Protein 3IMK (pdb70)

Organism: Syntrophus aciditrophicus (strain SB) (NCBI:txid56780)

Radius of gyration: 14.11 Å; Cα contacts (8 Å, |Δi|>4): 320; chains: 1; bounding box: 32×41×34 Å

B-factor: mean 17.09, std 8.95, range [8.25, 58.09]

Nearest PDB structures (foldseek):
  3imk-assembly1_A  TM=1.004E+00  e=4.895E-34  Syntrophus aciditrophicus SB
  4c7o-assembly1_A  TM=5.477E-01  e=2.423E-02  Escherichia coli K-12
  7nfx-assembly1_x  TM=5.540E-01  e=1.060E-01  Homo sapiens
  6frk-assembly1_x  TM=5.934E-01  e=1.772E-01  Canis lupus familiaris
  6y2z-assembly2_B  TM=5.731E-01  e=3.590E-01  Homo sapiens

Solvent-accessible surface area: 7748 Å² total

Structure (mmCIF, N/CA/C/O backbone):
data_3IMK
#
_entry.id   3IMK
#
_cell.length_a   41.250
_cell.length_b   59.255
_cell.length_c   64.953
_cell.angle_alpha   90.000
_cell.angle_beta   90.000
_cell.angle_gamma   90.000
#
_symmetry.space_group_name_H-M   'P 21 21 21'
#
loop_
_entity.id
_entity.type
_entity.pdbx_description
1 polymer 'Putative molybdenum carrier protein'
2 non-polymer GLYCEROL
3 non-polymer '2-(N-MORPHOLINO)-ETHANESULFONIC ACID'
4 non-polymer 'TETRAETHYLENE GLYCOL'
5 non-polymer 1-(2-METHOXY-ETHOXY)-2-{2-[2-(2-METHOXY-ETHOXY]-ETHOXY}-ETHANE
6 water water
#
loop_
_atom_site.group_PDB
_atom_site.id
_atom_site.type_symbol
_atom_site.label_atom_id
_atom_site.label_alt_id
_atom_site.label_comp_id
_atom_site.label_asym_id
_atom_site.label_entity_id
_atom_site.label_seq_id
_atom_site.pdbx_PDB_ins_code
_atom_site.Cartn_x
_atom_site.Cartn_y
_atom_site.Cartn_z
_atom_site.occupancy
_atom_site.B_iso_or_equiv
_atom_site.auth_seq_id
_atom_site.auth_comp_id
_atom_site.auth_asym_id
_atom_site.auth_atom_id
_atom_site.pdbx_PDB_model_num
ATOM 1 N N . GLY A 1 1 ? 21.899 21.328 10.693 1.00 26.36 0 GLY A N 1
ATOM 2 C CA . GLY A 1 1 ? 21.644 22.646 10.037 1.00 26.33 0 GLY A CA 1
ATOM 3 C C . GLY A 1 1 ? 22.131 22.648 8.590 1.00 26.91 0 GLY A C 1
ATOM 4 O O . GLY A 1 1 ? 22.806 21.706 8.148 1.00 24.66 0 GLY A O 1
ATOM 13 N N . ASP A 1 3 ? 24.472 24.251 7.288 1.0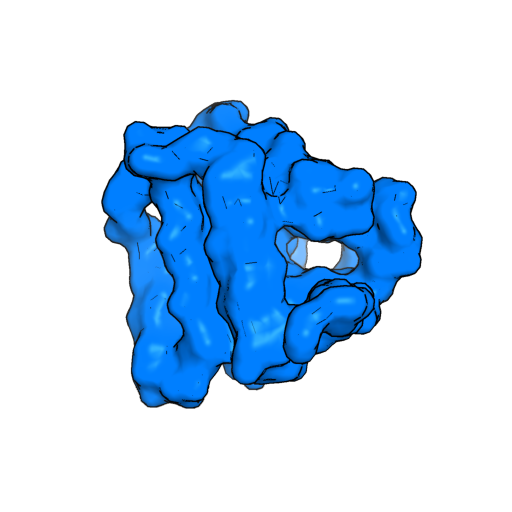0 30.45 2 ASP A N 1
ATOM 14 C CA . ASP A 1 3 ? 25.957 24.244 7.199 1.00 29.40 2 ASP A CA 1
ATOM 15 C C . ASP A 1 3 ? 26.548 22.830 6.950 1.00 30.60 2 ASP A C 1
ATOM 16 O O . ASP A 1 3 ? 27.628 22.696 6.366 1.00 31.32 2 ASP A O 1
ATOM 18 N N . GLU A 1 4 ? 25.849 21.783 7.393 1.00 28.11 3 GLU A N 1
ATOM 19 C CA . GLU A 1 4 ? 26.339 20.417 7.217 1.00 26.87 3 GLU A CA 1
ATOM 20 C C . GLU A 1 4 ? 26.192 19.949 5.772 1.00 27.10 3 GLU A C 1
ATOM 21 O O . GLU A 1 4 ? 25.154 20.186 5.145 1.00 26.97 3 GLU A O 1
ATOM 27 N N . LYS A 1 5 ? 27.227 19.266 5.268 1.00 24.41 4 LYS A N 1
ATOM 28 C CA . LYS A 1 5 ? 27.278 18.746 3.884 1.00 22.95 4 LYS A CA 1
ATOM 29 C C . LYS A 1 5 ? 27.336 17.185 3.902 1.00 19.10 4 LYS A C 1
ATOM 30 O O . LYS A 1 5 ? 27.661 16.609 4.929 1.00 18.37 4 LYS A O 1
ATOM 33 N N . PRO A 1 6 ? 26.998 16.506 2.779 1.00 19.55 5 PRO A N 1
ATOM 34 C CA . PRO A 1 6 ? 27.142 15.052 2.715 1.00 20.23 5 PRO A CA 1
ATOM 35 C C . PRO A 1 6 ? 28.620 14.653 2.926 1.00 16.22 5 PRO A C 1
ATOM 36 O O . PRO A 1 6 ? 29.520 15.400 2.521 1.00 21.62 5 PRO A O 1
ATOM 40 N N . ALA A 1 7 ? 28.874 13.541 3.605 1.00 15.29 6 ALA A N 1
ATOM 41 C CA . ALA A 1 7 ? 30.218 13.029 3.755 1.00 13.60 6 ALA A CA 1
ATOM 42 C C . ALA A 1 7 ? 30.356 11.720 2.993 1.00 12.59 6 ALA A C 1
ATOM 43 O O . ALA A 1 7 ? 30.376 10.642 3.571 1.00 12.13 6 ALA A O 1
ATOM 45 N N . ILE A 1 8 ? 30.438 11.811 1.662 1.00 13.57 7 ILE A N 1
ATOM 46 C CA . ILE A 1 8 ? 30.519 10.619 0.846 1.00 11.34 7 ILE A CA 1
ATOM 47 C C . ILE A 1 8 ? 31.970 10.143 0.787 1.00 12.44 7 ILE A C 1
ATOM 48 O O . ILE A 1 8 ? 32.813 10.750 0.097 1.00 12.80 7 ILE A O 1
ATOM 53 N N . THR A 1 9 ? 32.265 9.091 1.546 1.00 9.65 8 THR A N 1
ATOM 54 C CA . THR A 1 9 ? 33.600 8.537 1.627 1.00 10.38 8 THR A CA 1
ATOM 55 C C . THR A 1 9 ? 33.844 7.459 0.609 1.00 10.08 8 THR A C 1
ATOM 56 O O . THR A 1 9 ? 34.981 7.084 0.350 1.00 10.37 8 THR A O 1
ATOM 60 N N . LYS A 1 10 ? 32.777 6.904 0.034 1.00 10.93 9 LYS A N 1
ATOM 61 C CA . LYS A 1 10 ? 32.919 5.838 -0.980 1.00 11.19 9 LYS A CA 1
ATOM 62 C C . LYS A 1 10 ? 31.626 5.712 -1.791 1.00 11.26 9 LYS A C 1
ATOM 63 O O . LYS A 1 10 ? 30.525 5.763 -1.207 1.00 11.54 9 LYS A O 1
ATOM 69 N N . ILE A 1 11 ? 31.776 5.550 -3.109 1.00 10.83 10 ILE A N 1
ATOM 70 C CA . ILE A 1 11 ? 30.687 5.220 -4.027 1.00 10.43 10 ILE A CA 1
ATOM 71 C C . ILE A 1 11 ? 30.894 3.812 -4.486 1.00 10.96 10 ILE A C 1
ATOM 72 O O . ILE A 1 11 ? 32.006 3.455 -4.882 1.00 11.73 10 ILE A O 1
ATOM 77 N N . ILE A 1 12 ? 29.846 2.986 -4.435 1.00 10.80 11 ILE A N 1
ATOM 78 C CA . ILE A 1 12 ? 29.930 1.669 -5.017 1.00 10.27 11 ILE A CA 1
ATOM 79 C C . ILE A 1 12 ? 28.832 1.412 -6.049 1.00 10.38 11 ILE A C 1
ATOM 80 O O . ILE A 1 12 ? 27.790 2.051 -6.015 1.00 11.18 11 ILE A O 1
ATOM 85 N N . SER A 1 13 ? 29.065 0.425 -6.916 1.00 10.20 12 SER A N 1
ATOM 86 C CA . SER A 1 13 ? 28.011 -0.049 -7.797 1.00 9.09 12 SER A CA 1
ATOM 87 C C . SER A 1 13 ? 28.367 -1.444 -8.300 1.00 9.59 12 SER A C 1
ATOM 88 O O . SER A 1 13 ? 29.425 -1.965 -8.018 1.00 11.91 12 SER A O 1
ATOM 91 N N . GLY A 1 14 ? 27.451 -2.003 -9.068 1.00 10.57 13 GLY A N 1
ATOM 92 C CA . GLY A 1 14 ? 27.583 -3.358 -9.590 1.00 11.86 13 GLY A CA 1
ATOM 93 C C . GLY A 1 14 ? 28.266 -3.437 -10.934 1.00 11.17 13 GLY A C 1
ATOM 94 O O . GLY A 1 14 ? 28.294 -4.498 -11.523 1.00 10.79 13 GLY A O 1
ATOM 95 N N . GLY A 1 15 ? 28.835 -2.332 -11.408 1.00 10.98 14 GLY A N 1
ATOM 96 C CA . GLY A 1 15 ? 29.684 -2.360 -12.618 1.00 10.30 14 GLY A CA 1
ATOM 97 C C . GLY A 1 15 ? 28.907 -2.418 -13.928 1.00 11.68 14 GLY A C 1
ATOM 98 O O . GLY A 1 15 ? 29.564 -2.421 -14.978 1.00 10.31 14 GLY A O 1
ATOM 99 N N . GLN A 1 16 ? 27.590 -2.508 -13.919 1.00 10.98 15 GLN A N 1
ATOM 100 C CA . GLN A 1 16 ? 26.813 -2.632 -15.174 1.00 10.93 15 GLN A CA 1
ATOM 101 C C . GLN A 1 16 ? 27.021 -1.358 -16.0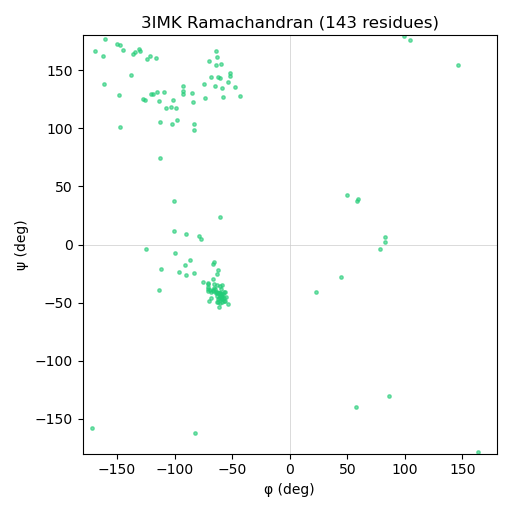03 1.00 10.41 15 GLN A C 1
ATOM 102 O O . GLN A 1 16 ? 27.337 -0.301 -15.476 1.00 11.13 15 GLN A O 1
ATOM 108 N N . THR A 1 17 ? 26.719 -1.433 -17.301 1.00 10.06 16 THR A N 1
ATOM 109 C CA . THR A 1 17 ? 26.624 -0.203 -18.080 1.00 10.47 16 THR A CA 1
ATOM 110 C C . THR A 1 17 ? 25.454 0.627 -17.533 1.00 9.83 16 THR A C 1
ATOM 111 O O . THR A 1 17 ? 24.615 0.179 -16.750 1.00 10.60 16 THR A O 1
ATOM 115 N N . GLY A 1 18 ? 25.397 1.893 -17.948 1.00 11.46 17 GLY A N 1
ATOM 116 C CA . GLY A 1 18 ? 24.331 2.759 -17.498 1.00 11.58 17 GLY A CA 1
ATOM 117 C C . GLY A 1 18 ? 24.588 3.453 -16.182 1.00 10.70 17 GLY A C 1
ATOM 118 O O . GLY A 1 18 ? 25.653 3.979 -15.971 1.00 11.01 17 GLY A O 1
ATOM 119 N N . ALA A 1 19 ? 23.638 3.376 -15.260 1.00 11.87 18 ALA A N 1
ATOM 120 C CA . ALA A 1 19 ? 23.785 4.040 -13.974 1.00 10.81 18 ALA A CA 1
ATOM 121 C C . ALA A 1 19 ? 25.016 3.566 -13.188 1.00 9.87 18 ALA A C 1
ATOM 122 O O . ALA A 1 19 ? 25.760 4.390 -12.636 1.00 11.43 18 ALA A O 1
ATOM 124 N N . ASP A 1 20 ? 25.221 2.244 -13.108 1.00 10.49 19 ASP A N 1
ATOM 125 C CA . ASP A 1 20 ? 26.352 1.733 -12.306 1.00 10.83 19 ASP A CA 1
ATOM 126 C C . ASP A 1 20 ? 27.684 2.340 -12.812 1.00 10.81 19 ASP A C 1
ATOM 127 O O . ASP A 1 20 ? 28.604 2.648 -12.015 1.00 9.81 19 ASP A O 1
ATOM 132 N N . ARG A 1 21 ? 27.864 2.344 -14.128 1.00 9.96 20 ARG A N 1
ATOM 133 C CA . ARG A 1 21 ? 29.129 2.754 -14.742 1.00 10.37 20 ARG A CA 1
ATOM 134 C C . ARG A 1 21 ? 29.352 4.256 -14.572 1.00 9.75 20 ARG A C 1
ATOM 135 O O . ARG A 1 21 ? 30.471 4.714 -14.221 1.00 11.08 20 ARG A O 1
ATOM 143 N N . ALA A 1 22 ? 28.269 5.041 -14.709 1.00 10.91 21 ALA A N 1
ATOM 144 C CA . ALA A 1 22 ? 28.356 6.453 -14.432 1.00 9.72 21 ALA A CA 1
ATOM 145 C C . ALA A 1 22 ? 28.763 6.714 -12.989 1.00 9.33 21 ALA A C 1
ATOM 146 O O . ALA A 1 22 ? 29.545 7.650 -12.700 1.00 11.85 21 ALA A O 1
ATOM 148 N N . ALA A 1 23 ? 28.211 5.960 -12.053 1.00 9.29 22 ALA A N 1
ATOM 149 C CA . ALA A 1 23 ? 28.635 6.163 -10.686 1.00 10.00 22 ALA A CA 1
ATOM 150 C C . ALA A 1 23 ? 30.129 6.031 -10.478 1.00 10.21 22 ALA A C 1
ATOM 151 O O . ALA A 1 23 ? 30.765 6.845 -9.779 1.00 10.73 22 ALA A O 1
ATOM 153 N N . LEU A 1 24 ? 30.714 4.984 -11.075 1.00 9.31 23 LEU A N 1
ATOM 154 C CA . LEU A 1 24 ? 32.141 4.741 -10.932 1.00 10.91 23 LEU A CA 1
ATOM 155 C C . LEU A 1 24 ? 32.977 5.818 -11.648 1.00 10.38 23 LEU A C 1
ATOM 156 O O . LEU A 1 24 ? 33.961 6.301 -11.114 1.00 10.95 23 LEU A O 1
ATOM 161 N N . ASP A 1 25 ? 32.541 6.220 -12.851 1.00 10.32 24 ASP A N 1
ATOM 162 C CA . ASP A 1 25 ? 33.273 7.203 -13.629 1.00 9.78 24 ASP A CA 1
ATOM 163 C C . ASP A 1 25 ? 33.233 8.535 -12.897 1.00 9.99 24 ASP A C 1
ATOM 164 O O . ASP A 1 25 ? 34.234 9.278 -12.868 1.00 10.55 24 ASP A O 1
ATOM 169 N N . PHE A 1 26 ? 32.104 8.838 -12.264 1.00 9.78 25 PHE A N 1
ATOM 170 C CA . PHE A 1 26 ? 31.964 10.057 -11.477 1.00 11.12 25 PHE A CA 1
ATOM 171 C C . PHE A 1 26 ? 32.935 10.014 -10.303 1.00 11.17 25 PHE A C 1
ATOM 172 O O . PHE A 1 26 ? 33.649 10.975 -10.028 1.00 12.29 25 PHE A O 1
ATOM 180 N N . ALA A 1 27 ? 32.931 8.887 -9.569 1.00 10.24 26 ALA A N 1
ATOM 181 C CA . ALA A 1 27 ? 33.831 8.757 -8.406 1.00 10.55 26 ALA A CA 1
ATOM 182 C C . ALA A 1 27 ? 35.276 8.985 -8.853 1.00 9.81 26 ALA A C 1
ATOM 183 O O . ALA A 1 27 ? 36.040 9.712 -8.215 1.00 11.08 26 ALA A O 1
ATOM 185 N N . ILE A 1 28 ? 35.683 8.322 -9.926 1.00 10.50 27 ILE A N 1
ATOM 186 C CA . ILE A 1 28 ? 37.051 8.451 -10.441 1.00 11.02 27 ILE A CA 1
ATOM 187 C C . ILE A 1 28 ? 37.389 9.916 -10.807 1.00 11.26 27 ILE A C 1
ATOM 188 O O . ILE A 1 28 ? 38.418 10.451 -10.367 1.00 12.76 27 ILE A O 1
ATOM 193 N N . LYS A 1 29 ? 36.472 10.567 -11.512 1.00 12.24 28 LYS A N 1
ATOM 194 C CA . LYS A 1 29 ? 36.663 11.957 -11.944 1.00 15.01 28 LYS A CA 1
ATOM 195 C C . LYS A 1 29 ? 36.858 12.884 -10.739 1.00 13.88 28 LYS A C 1
ATOM 196 O O . LYS A 1 29 ? 37.688 13.804 -10.767 1.00 16.05 28 LYS A O 1
ATOM 202 N N . HIS A 1 30 ? 36.137 12.642 -9.651 1.00 12.71 29 HIS A N 1
ATOM 203 C CA . HIS A 1 30 ? 36.197 13.490 -8.441 1.00 12.80 29 HIS A CA 1
ATOM 204 C C . HIS A 1 30 ? 37.065 12.949 -7.297 1.00 11.66 29 HIS A C 1
ATOM 205 O O . HIS A 1 30 ? 37.084 13.491 -6.188 1.00 12.75 29 HIS A O 1
ATOM 212 N N . HIS A 1 31 ? 37.844 11.919 -7.615 1.00 10.87 30 HIS A N 1
ATOM 213 C CA . HIS A 1 31 ? 38.738 11.260 -6.665 1.00 9.78 30 HIS A CA 1
ATOM 214 C C . HIS A 1 31 ? 38.011 10.888 -5.365 1.00 10.82 30 HIS A C 1
ATOM 215 O O . HIS A 1 31 ? 38.585 11.012 -4.258 1.00 11.38 30 HIS A O 1
ATOM 222 N N . ILE A 1 32 ? 36.808 10.371 -5.517 1.00 10.85 31 ILE A N 1
ATOM 223 C CA . ILE A 1 32 ? 36.082 9.762 -4.404 1.00 11.04 31 ILE A CA 1
ATOM 224 C C . ILE A 1 32 ? 36.401 8.267 -4.430 1.00 11.52 31 ILE A C 1
ATOM 225 O O . ILE A 1 32 ? 36.314 7.657 -5.510 1.00 10.45 31 ILE A O 1
ATOM 230 N N . PRO A 1 33 ? 36.815 7.662 -3.294 1.00 11.18 32 PRO A N 1
ATOM 231 C CA . PRO A 1 33 ? 37.038 6.215 -3.272 1.00 11.38 32 PRO A CA 1
ATOM 232 C C . PRO A 1 33 ? 35.829 5.468 -3.805 1.00 11.58 32 PRO A C 1
ATOM 233 O O . PRO A 1 33 ? 34.693 5.903 -3.618 1.00 11.73 32 PRO A O 1
ATOM 237 N N . TYR A 1 34 ? 36.081 4.334 -4.449 1.00 10.80 33 TYR A N 1
ATOM 238 C CA . TYR A 1 34 ? 34.993 3.558 -5.003 1.00 11.11 33 TYR A CA 1
ATOM 239 C C . TYR A 1 34 ? 35.287 2.075 -4.894 1.00 11.31 33 TYR A C 1
ATOM 240 O O . TYR A 1 34 ? 36.414 1.638 -4.579 1.00 12.55 33 TYR A O 1
ATOM 249 N N . GLY A 1 35 ? 34.231 1.282 -5.143 1.00 12.41 34 GLY A N 1
ATOM 250 C CA . GLY A 1 35 ? 34.329 -0.149 -5.198 1.00 11.91 34 GLY A CA 1
ATOM 251 C C . GLY A 1 35 ? 33.020 -0.728 -5.692 1.00 10.50 34 GLY A C 1
ATOM 252 O O . GLY A 1 35 ? 32.218 -0.046 -6.321 1.00 10.86 34 GLY A O 1
ATOM 253 N N . GLY A 1 36 ? 32.807 -2.002 -5.366 1.00 12.45 35 GLY A N 1
ATOM 254 C CA . GLY A 1 36 ? 31.553 -2.649 -5.719 1.00 11.56 35 GLY A CA 1
ATOM 255 C C . GLY A 1 36 ? 31.748 -4.106 -6.043 1.00 12.18 35 GLY A C 1
ATOM 256 O O . GLY A 1 36 ? 32.806 -4.546 -6.507 1.00 14.92 35 GLY A O 1
ATOM 257 N N . TRP A 1 37 ? 30.694 -4.849 -5.851 1.00 10.70 36 TRP A N 1
ATOM 258 C CA . TRP A 1 37 ? 30.649 -6.263 -6.179 1.00 11.79 36 TRP A CA 1
ATOM 259 C C . TRP A 1 37 ? 30.102 -6.455 -7.577 1.00 9.95 36 TRP A C 1
ATOM 260 O O . TRP A 1 37 ? 29.084 -5.896 -7.947 1.00 10.72 36 TRP A O 1
ATOM 271 N N . VAL A 1 38 ? 30.794 -7.279 -8.353 1.00 10.49 37 VAL A N 1
ATOM 272 C CA . VAL A 1 38 ? 30.425 -7.639 -9.709 1.00 10.86 37 VAL A CA 1
ATOM 273 C C . VAL A 1 38 ? 30.256 -9.158 -9.782 1.00 10.83 37 VAL A C 1
ATOM 274 O O . VAL A 1 38 ? 30.767 -9.883 -8.921 1.00 10.87 37 VAL A O 1
ATOM 278 N N . PRO A 1 39 ? 29.579 -9.659 -10.825 1.00 10.92 38 PRO A N 1
ATOM 279 C CA . PRO A 1 39 ? 29.526 -11.132 -10.968 1.00 10.05 38 PRO A CA 1
ATOM 280 C C . PRO A 1 39 ? 30.898 -11.752 -11.113 1.00 11.43 38 PRO A C 1
ATOM 281 O O . PRO A 1 39 ? 31.796 -11.107 -11.623 1.00 10.48 38 PRO A O 1
ATOM 285 N N . LYS A 1 40 ? 31.040 -13.033 -10.753 1.00 11.24 39 LYS A N 1
ATOM 286 C CA . LYS A 1 40 ? 32.221 -13.774 -11.154 1.00 12.89 39 LYS A CA 1
ATOM 287 C C . LYS A 1 40 ? 32.476 -13.540 -12.644 1.00 11.84 39 LYS A C 1
ATOM 288 O O . LYS A 1 40 ? 31.551 -13.545 -13.438 1.00 12.31 39 LYS A O 1
ATOM 294 N N . GLY A 1 41 ? 33.729 -13.292 -13.008 1.00 12.20 40 GLY A N 1
ATOM 295 C CA . GLY A 1 41 ? 34.097 -13.010 -14.398 1.00 11.81 40 GLY A CA 1
ATOM 296 C C . GLY A 1 41 ? 33.891 -11.562 -14.817 1.00 11.94 40 GLY A C 1
ATOM 297 O O . GLY A 1 41 ? 34.168 -11.190 -15.944 1.00 13.20 40 GLY A O 1
ATOM 298 N N . ARG A 1 42 ? 33.460 -10.722 -13.877 1.00 11.29 41 ARG A N 1
ATOM 299 C CA . ARG A 1 42 ? 33.226 -9.309 -14.142 1.00 10.63 41 ARG A CA 1
ATOM 300 C C . ARG A 1 42 ? 32.187 -9.096 -15.261 1.00 11.02 41 ARG A C 1
ATOM 301 O O . ARG A 1 42 ? 32.285 -8.171 -16.079 1.00 11.57 41 ARG A O 1
ATOM 309 N N . LEU A 1 43 ? 31.169 -9.937 -15.282 1.00 10.75 42 LEU A N 1
ATOM 310 C CA . LEU A 1 43 ? 30.218 -9.885 -16.382 1.00 10.46 42 LEU A CA 1
ATOM 311 C C . LEU A 1 43 ? 29.369 -8.622 -16.373 1.00 11.12 42 LEU A C 1
ATOM 312 O O . LEU A 1 43 ? 28.945 -8.144 -15.295 1.00 11.87 42 LEU A O 1
ATOM 317 N N . ALA A 1 44 ? 29.070 -8.124 -17.582 1.00 10.01 43 ALA A N 1
ATOM 318 C CA . ALA A 1 44 ? 28.231 -6.950 -17.765 1.00 10.27 43 ALA A CA 1
ATOM 319 C C . ALA A 1 44 ? 27.749 -6.936 -19.213 1.00 11.79 43 ALA A C 1
ATOM 320 O O . ALA A 1 44 ? 28.316 -7.599 -20.092 1.00 11.43 43 ALA A O 1
ATOM 322 N N . GLU A 1 45 ? 26.711 -6.168 -19.464 1.00 11.33 44 GLU A N 1
ATOM 323 C CA . GLU A 1 45 ? 26.347 -5.833 -20.835 1.00 11.42 44 GLU A CA 1
ATOM 324 C C . GLU A 1 45 ? 27.532 -5.131 -21.494 1.00 10.36 44 GLU A C 1
ATOM 325 O O . GLU A 1 45 ? 28.171 -4.278 -20.854 1.00 12.86 44 GLU A O 1
ATOM 331 N N . GLY A 1 46 ? 27.859 -5.519 -22.728 1.00 12.66 45 GLY A N 1
ATOM 332 C CA . GLY A 1 46 ? 29.026 -4.901 -23.402 1.00 12.95 45 GLY A CA 1
ATOM 333 C C . GLY A 1 46 ? 30.384 -5.476 -23.045 1.00 14.09 45 GLY A C 1
ATOM 334 O O . GLY A 1 46 ? 31.414 -4.986 -23.549 1.00 16.19 45 GLY A O 1
ATOM 335 N N . GLY A 1 47 ? 30.441 -6.551 -22.275 1.00 12.44 46 GLY A N 1
ATOM 336 C CA . GLY A 1 47 ? 31.642 -7.296 -21.993 1.00 13.00 46 GLY A CA 1
ATOM 337 C C . GLY A 1 47 ? 32.227 -7.071 -20.616 1.00 13.46 46 GLY A C 1
ATOM 338 O O . GLY A 1 47 ? 31.718 -6.281 -19.824 1.00 14.04 46 GLY A O 1
ATOM 339 N N . ARG A 1 48 ? 33.273 -7.820 -20.333 1.00 14.64 47 ARG A N 1
ATOM 340 C CA . ARG A 1 48 ? 34.008 -7.827 -19.071 1.00 14.70 47 ARG A CA 1
ATOM 341 C C . ARG A 1 48 ? 34.223 -6.365 -18.591 1.00 14.74 47 ARG A C 1
ATOM 342 O O . ARG A 1 48 ? 34.713 -5.531 -19.343 1.00 15.10 47 ARG A O 1
ATOM 350 N N . VAL A 1 49 ? 33.856 -6.053 -17.361 1.00 12.68 48 VAL A N 1
ATOM 351 C CA . VAL A 1 49 ? 34.064 -4.684 -16.863 1.00 11.81 48 VAL A CA 1
ATOM 352 C C . VAL A 1 49 ? 35.570 -4.393 -16.971 1.00 12.94 48 VAL A C 1
ATOM 353 O O . VAL A 1 49 ? 36.385 -5.168 -16.467 1.00 13.59 48 VAL A O 1
ATOM 357 N N . PRO A 1 50 ? 35.949 -3.275 -17.626 1.00 11.96 49 PRO A N 1
ATOM 358 C CA . PRO A 1 50 ? 37.376 -3.016 -17.858 1.00 14.29 49 PRO A CA 1
ATOM 359 C C . PRO A 1 50 ? 38.226 -3.101 -16.588 1.00 15.51 49 PRO A C 1
ATOM 360 O O . PRO A 1 50 ? 37.784 -2.736 -15.506 1.00 13.59 49 PRO A O 1
ATOM 364 N N . GLU A 1 51 ? 39.446 -3.589 -16.732 1.00 17.81 50 GLU A N 1
ATOM 365 C CA . GLU A 1 51 ? 40.301 -3.845 -15.591 1.00 16.72 50 GLU A CA 1
ATOM 366 C C . GLU A 1 51 ? 40.739 -2.575 -14.842 1.00 14.84 50 GLU A C 1
ATOM 367 O O . GLU A 1 51 ? 41.204 -2.658 -13.718 1.00 19.12 50 GLU A O 1
ATOM 373 N N . THR A 1 52 ? 40.593 -1.427 -15.472 1.00 16.98 51 THR A N 1
ATOM 374 C CA . THR A 1 52 ? 40.954 -0.184 -14.815 1.00 18.18 51 THR A CA 1
ATOM 375 C C . THR A 1 52 ? 40.074 0.065 -13.573 1.00 18.00 51 THR A C 1
ATOM 376 O O . THR A 1 52 ? 40.485 0.755 -12.640 1.00 17.81 51 THR A O 1
ATOM 380 N N . TYR A 1 53 ? 38.873 -0.498 -13.548 1.00 13.95 52 TYR A N 1
ATOM 381 C CA . TYR A 1 53 ? 37.997 -0.364 -12.380 1.00 12.33 52 TYR A CA 1
ATOM 382 C C . TYR A 1 53 ? 38.345 -1.414 -11.310 1.00 12.65 52 TYR A C 1
ATOM 383 O O . TYR A 1 53 ? 38.313 -2.624 -11.582 1.00 12.30 52 TYR A O 1
ATOM 392 N N . GLN A 1 54 ? 38.671 -0.927 -10.108 1.00 12.78 53 GLN A N 1
ATOM 393 C CA . GLN A 1 54 ? 39.026 -1.790 -8.991 1.00 13.04 53 GLN A CA 1
ATOM 394 C C . GLN A 1 54 ? 37.751 -2.275 -8.309 1.00 12.94 53 GLN A C 1
ATOM 395 O O . GLN A 1 54 ? 37.108 -1.495 -7.578 1.00 13.81 53 GLN A O 1
ATOM 401 N N . LEU A 1 55 ? 37.334 -3.496 -8.652 1.00 12.07 54 LEU A N 1
ATOM 402 C CA . LEU A 1 55 ? 36.062 -4.076 -8.168 1.00 10.38 54 LEU A CA 1
ATOM 403 C C . LEU A 1 55 ? 36.269 -5.462 -7.636 1.00 11.78 54 LEU A C 1
ATOM 404 O O . LEU A 1 55 ? 37.336 -6.048 -7.846 1.00 15.91 54 LEU A O 1
ATOM 409 N N . GLN A 1 56 ? 35.260 -6.008 -6.956 1.00 10.84 55 GLN A N 1
ATOM 410 C CA . GLN A 1 56 ? 35.422 -7.307 -6.296 1.00 13.08 55 GLN A CA 1
ATOM 411 C C . GLN A 1 56 ? 34.439 -8.318 -6.885 1.00 11.73 55 GLN A C 1
ATOM 412 O O . GLN A 1 56 ? 33.245 -8.057 -6.987 1.00 13.28 55 GLN A O 1
ATOM 418 N N . GLU A 1 57 ? 34.933 -9.504 -7.276 1.00 13.28 56 GLU A N 1
ATOM 419 C CA . GLU A 1 57 ? 34.091 -10.530 -7.848 1.00 12.67 56 GLU A CA 1
ATOM 420 C C . GLU A 1 57 ? 33.355 -11.351 -6.782 1.00 12.06 56 GLU A C 1
ATOM 421 O O . GLU A 1 57 ? 33.965 -11.756 -5.774 1.00 12.50 56 GLU A O 1
ATOM 435 N N . PRO A 1 59 ? 31.184 -14.977 -5.840 1.00 12.74 58 PRO A N 1
ATOM 436 C CA . PRO A 1 59 ? 31.487 -16.390 -6.124 1.00 13.76 58 PRO A CA 1
ATOM 437 C C . PRO A 1 59 ? 30.833 -16.993 -7.356 1.00 12.06 58 PRO A C 1
ATOM 438 O O . PRO A 1 59 ? 31.321 -18.015 -7.868 1.00 13.20 58 PRO A O 1
ATOM 442 N N . THR A 1 60 ? 29.728 -16.427 -7.803 1.00 11.73 59 THR A N 1
ATOM 443 C CA . THR A 1 60 ? 29.038 -16.923 -8.990 1.00 11.96 59 THR A CA 1
ATOM 444 C C . THR A 1 60 ? 28.749 -15.788 -9.944 1.00 10.64 59 THR A C 1
ATOM 445 O O . THR A 1 60 ? 28.868 -14.618 -9.589 1.00 10.21 59 THR A O 1
ATOM 449 N N . SER A 1 61 ? 28.381 -16.149 -11.165 1.00 11.85 60 SER A N 1
ATOM 450 C CA . SER A 1 61 ? 28.090 -15.187 -12.209 1.00 13.55 60 SER A CA 1
ATOM 451 C C . SER A 1 61 ? 26.695 -14.515 -12.122 1.00 11.17 60 SER A C 1
ATOM 452 O O . SER A 1 61 ? 26.315 -13.790 -13.049 1.00 15.63 60 SER A O 1
ATOM 455 N N . ASP A 1 62 ? 25.955 -14.755 -11.028 1.00 11.96 61 ASP A N 1
ATOM 456 C CA . ASP A 1 62 ? 24.566 -14.290 -10.928 1.00 12.24 61 ASP A CA 1
ATOM 457 C C . ASP A 1 62 ? 24.417 -12.772 -10.707 1.00 12.61 61 ASP A C 1
ATOM 458 O O . ASP A 1 62 ? 24.959 -12.194 -9.757 1.00 13.85 61 ASP A O 1
ATOM 463 N N . TYR A 1 63 ? 23.640 -12.151 -11.575 1.00 12.47 62 TYR A N 1
ATOM 464 C CA . TYR A 1 63 ? 23.347 -10.741 -11.389 1.00 11.08 62 TYR A CA 1
ATOM 465 C C . TYR A 1 63 ? 22.634 -10.405 -10.070 1.00 11.23 62 TYR A C 1
ATOM 466 O O . TYR A 1 63 ? 23.035 -9.471 -9.371 1.00 11.93 62 TYR A O 1
ATOM 475 N N . SER A 1 64 ? 21.563 -11.107 -9.759 1.00 12.61 63 SER A N 1
ATOM 476 C CA . SER A 1 64 ? 20.779 -10.797 -8.569 1.00 12.66 63 SER A CA 1
ATOM 477 C C . SER A 1 64 ? 21.637 -10.820 -7.288 1.00 12.02 63 SER A C 1
ATOM 478 O O . SER A 1 64 ? 21.463 -9.941 -6.406 1.00 13.46 63 SER A O 1
ATOM 481 N N . LYS A 1 65 ? 22.541 -11.781 -7.176 1.00 11.40 64 LYS A N 1
ATOM 482 C CA . LYS A 1 65 ? 23.357 -11.938 -5.975 1.00 10.59 64 LYS A CA 1
ATOM 483 C C . LYS A 1 65 ? 24.308 -10.756 -5.813 1.00 11.61 64 LYS A C 1
ATOM 484 O O . LYS A 1 65 ? 24.579 -10.306 -4.679 1.00 12.58 64 LYS A O 1
ATOM 490 N N . ARG A 1 66 ? 24.889 -10.253 -6.919 1.00 10.13 65 ARG A N 1
ATOM 491 C CA . ARG A 1 66 ? 25.784 -9.072 -6.769 1.00 11.52 65 ARG A CA 1
ATOM 492 C C . ARG A 1 66 ? 24.970 -7.813 -6.439 1.00 11.40 65 ARG A C 1
ATOM 493 O O . ARG A 1 66 ? 25.429 -6.974 -5.673 1.00 11.64 65 ARG A O 1
ATOM 501 N N . THR A 1 67 ? 23.785 -7.657 -7.010 1.00 11.95 66 THR A N 1
ATOM 502 C CA . THR A 1 67 ? 22.910 -6.510 -6.663 1.00 9.65 66 THR A CA 1
ATOM 503 C C . THR A 1 67 ? 22.559 -6.539 -5.198 1.00 11.55 66 THR A C 1
ATOM 504 O O . THR A 1 67 ? 22.680 -5.521 -4.531 1.00 11.85 66 THR A O 1
ATOM 508 N N . GLU A 1 68 ? 22.220 -7.716 -4.693 1.00 10.98 67 GLU A N 1
ATOM 509 C CA . GLU A 1 68 ? 21.906 -7.855 -3.275 1.00 11.27 67 GLU A CA 1
ATOM 510 C C . GLU A 1 68 ? 23.098 -7.453 -2.395 1.00 11.57 67 GLU A C 1
ATOM 511 O O . GLU A 1 68 ? 22.926 -6.777 -1.383 1.00 11.98 67 GLU A O 1
ATOM 517 N N . LYS A 1 69 ? 24.295 -7.922 -2.776 1.00 10.66 68 LYS A N 1
ATOM 518 C CA . LYS A 1 69 ? 25.544 -7.676 -2.002 1.00 10.09 68 LYS A CA 1
ATOM 519 C C . LYS A 1 69 ? 25.850 -6.165 -1.932 1.00 10.56 68 LYS A C 1
ATOM 520 O O . LYS A 1 69 ? 26.244 -5.671 -0.862 1.00 11.05 68 LYS A O 1
ATOM 526 N N . ASN A 1 70 ? 25.660 -5.444 -3.041 1.00 9.52 69 ASN A N 1
ATOM 527 C CA . ASN A 1 70 ? 25.921 -3.981 -2.989 1.00 10.92 69 ASN A CA 1
ATOM 528 C C . ASN A 1 70 ? 24.943 -3.245 -2.074 1.00 10.58 69 ASN A C 1
ATOM 529 O O . ASN A 1 70 ? 25.321 -2.308 -1.389 1.00 11.02 69 ASN A O 1
ATOM 534 N N . VAL A 1 71 ? 23.701 -3.702 -2.010 1.00 9.75 70 VAL A N 1
ATOM 535 C CA . VAL A 1 71 ? 22.717 -3.143 -1.056 1.00 11.35 70 VAL A CA 1
ATOM 536 C C . VAL A 1 71 ? 23.151 -3.396 0.382 1.00 11.02 70 VAL A C 1
ATOM 537 O O . VAL A 1 71 ? 23.016 -2.511 1.243 1.00 11.35 70 VAL A O 1
ATOM 541 N N . LEU A 1 72 ? 23.652 -4.591 0.638 1.00 10.51 71 LEU A N 1
ATOM 542 C CA . LEU A 1 72 ? 24.017 -4.987 1.999 1.00 12.06 71 LEU A CA 1
ATOM 543 C C . LEU A 1 72 ? 25.323 -4.337 2.442 1.00 13.26 71 LEU A C 1
ATOM 544 O O . LEU A 1 72 ? 25.494 -4.074 3.644 1.00 15.58 71 LEU A O 1
ATOM 549 N N . ASP A 1 73 ? 26.259 -4.106 1.511 1.00 11.19 72 ASP A N 1
ATOM 550 C CA . ASP A 1 73 ? 27.585 -3.654 1.872 1.00 12.22 72 ASP A CA 1
ATOM 551 C C . ASP A 1 73 ? 27.758 -2.125 1.655 1.00 13.95 72 ASP A C 1
ATOM 552 O O . ASP A 1 73 ? 28.842 -1.678 1.222 1.00 14.99 72 ASP A O 1
ATOM 557 N N . SER A 1 74 ? 26.702 -1.360 1.941 1.00 10.48 73 SER A N 1
ATOM 558 C CA . SER A 1 74 ? 26.727 0.104 1.882 1.00 11.79 73 SER A CA 1
ATOM 559 C C . SER A 1 74 ? 25.812 0.661 2.921 1.00 11.10 73 SER A C 1
ATOM 560 O O . SER A 1 74 ? 25.045 -0.084 3.560 1.00 12.71 73 SER A O 1
ATOM 563 N N . ASP A 1 75 ? 25.857 1.983 3.110 1.00 10.46 74 ASP A N 1
ATOM 564 C CA . ASP A 1 75 ? 24.999 2.635 4.081 1.00 10.56 74 ASP A CA 1
ATOM 565 C C . ASP A 1 75 ? 23.594 2.942 3.540 1.00 13.75 74 ASP A C 1
ATOM 566 O O . ASP A 1 75 ? 22.644 3.036 4.336 1.00 12.70 74 ASP A O 1
ATOM 571 N N . GLY A 1 76 ? 23.462 3.072 2.233 1.00 11.52 75 GLY A N 1
ATOM 572 C CA . GLY A 1 76 ? 22.206 3.342 1.590 1.00 11.14 75 GLY A CA 1
ATOM 573 C C . GLY A 1 76 ? 22.363 3.159 0.113 1.00 11.29 75 GLY A C 1
ATOM 574 O O . GLY A 1 76 ? 23.465 3.159 -0.400 1.00 11.29 75 GLY A O 1
ATOM 575 N N . THR A 1 77 ? 21.236 3.102 -0.603 1.00 10.70 76 THR A N 1
ATOM 576 C CA . THR A 1 77 ? 21.176 2.900 -2.048 1.00 11.16 76 THR A CA 1
ATOM 577 C C . THR A 1 77 ? 20.333 3.985 -2.725 1.00 11.22 76 THR A C 1
ATOM 578 O O . THR A 1 77 ? 19.163 4.215 -2.374 1.00 11.24 76 THR A O 1
ATOM 582 N N . LEU A 1 78 ? 20.970 4.631 -3.690 1.00 11.03 77 LEU A N 1
ATOM 583 C CA . LEU A 1 78 ? 20.350 5.623 -4.545 1.00 10.73 77 LEU A CA 1
ATOM 584 C C . LEU A 1 78 ? 20.047 4.909 -5.868 1.00 10.70 77 LEU A C 1
ATOM 585 O O . LEU A 1 78 ? 20.980 4.369 -6.469 1.00 11.29 77 LEU A O 1
ATOM 590 N N . ILE A 1 79 ? 18.787 4.908 -6.326 1.00 10.62 78 ILE A N 1
ATOM 591 C CA . ILE A 1 79 ? 18.378 4.257 -7.585 1.00 11.20 78 ILE A CA 1
ATOM 592 C C . ILE A 1 79 ? 17.934 5.382 -8.538 1.00 10.87 78 ILE A C 1
ATOM 593 O O . ILE A 1 79 ? 17.075 6.169 -8.191 1.00 12.49 78 ILE A O 1
ATOM 598 N N . ILE A 1 80 ? 18.539 5.458 -9.711 1.00 10.21 79 ILE A N 1
ATOM 599 C CA . ILE A 1 80 ? 18.248 6.496 -10.688 1.00 11.32 79 ILE A CA 1
ATOM 600 C C . ILE A 1 80 ? 17.628 5.845 -11.938 1.00 11.20 79 ILE A C 1
ATOM 601 O O . ILE A 1 80 ? 18.200 4.917 -12.484 1.00 12.09 79 ILE A O 1
ATOM 606 N N . SER A 1 81 ? 16.505 6.387 -12.428 1.00 11.71 80 SER A N 1
ATOM 607 C CA . SER A 1 81 ? 15.839 5.887 -13.614 1.00 11.93 80 SER A CA 1
ATOM 608 C C . SER A 1 81 ? 15.121 7.001 -14.343 1.00 12.53 80 SER A C 1
ATOM 609 O O . SER A 1 81 ? 15.000 8.127 -13.839 1.00 12.45 80 SER A O 1
ATOM 612 N N . HIS A 1 82 ? 14.623 6.635 -15.513 1.00 12.60 81 HIS A N 1
ATOM 613 C CA . HIS A 1 82 ? 13.546 7.354 -16.200 1.00 13.22 81 HIS A CA 1
ATOM 614 C C . HIS A 1 82 ? 12.344 6.460 -16.221 1.00 14.47 81 HIS A C 1
ATOM 615 O O . HIS A 1 82 ? 12.348 5.440 -16.920 1.00 17.38 81 HIS A O 1
ATOM 622 N N . GLY A 1 83 ? 11.364 6.768 -15.380 1.00 13.28 82 GLY A N 1
ATOM 623 C CA . GLY A 1 83 ? 10.161 5.962 -15.267 1.00 14.79 82 GLY A CA 1
ATOM 624 C C . GLY A 1 83 ? 10.187 4.992 -14.082 1.00 14.47 82 GLY A C 1
ATOM 625 O O . GLY A 1 83 ? 11.173 4.890 -13.330 1.00 13.68 82 GLY A O 1
ATOM 626 N N . ILE A 1 84 ? 9.097 4.248 -13.937 1.00 15.72 83 ILE A N 1
ATOM 627 C CA . ILE A 1 84 ? 8.955 3.288 -12.849 1.00 17.42 83 ILE A CA 1
ATOM 628 C C . ILE A 1 84 ? 10.015 2.217 -12.950 1.00 15.25 83 ILE A C 1
ATOM 629 O O . ILE A 1 84 ? 10.432 1.806 -14.043 1.00 15.45 83 ILE A O 1
ATOM 634 N N . LEU A 1 85 ? 10.485 1.771 -11.784 1.00 14.44 84 LEU A N 1
ATOM 635 C CA . LEU A 1 85 ? 11.479 0.698 -11.730 1.00 12.93 84 LEU A CA 1
ATOM 636 C C . LEU A 1 85 ? 10.973 -0.643 -12.253 1.00 14.21 84 LEU A C 1
A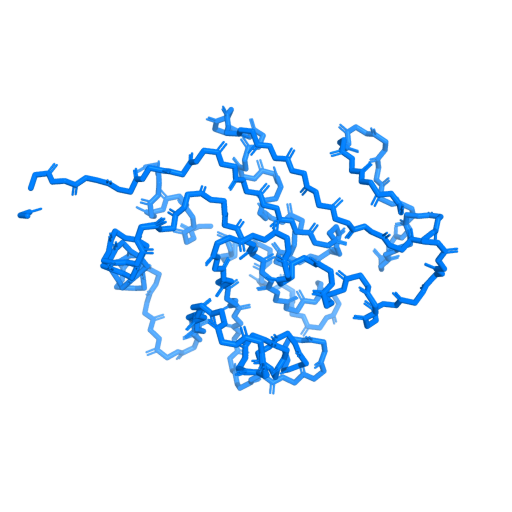TOM 637 O O . LEU A 1 85 ? 9.876 -1.067 -11.899 1.00 14.54 84 LEU A O 1
ATOM 642 N N . LYS A 1 86 ? 11.824 -1.281 -13.043 1.00 14.43 85 LYS A N 1
ATOM 643 C CA . LYS A 1 86 ? 11.611 -2.641 -13.553 1.00 17.18 85 LYS A CA 1
ATOM 644 C C . LYS A 1 86 ? 12.889 -3.439 -13.396 1.00 16.11 85 LYS A C 1
ATOM 645 O O . LYS A 1 86 ? 13.970 -2.879 -13.128 1.00 17.49 85 LYS A O 1
ATOM 648 N N . GLY A 1 87 ? 12.789 -4.756 -13.529 1.00 16.30 86 GLY A N 1
ATOM 649 C CA . GLY A 1 87 ? 13.979 -5.557 -13.645 1.00 16.64 86 GLY A CA 1
ATOM 650 C C . GLY A 1 87 ? 14.932 -5.392 -12.462 1.00 14.08 86 GLY A C 1
ATOM 651 O O . GLY A 1 87 ? 14.469 -5.348 -11.308 1.00 15.60 86 GLY A O 1
ATOM 652 N N . GLY A 1 88 ? 16.227 -5.345 -12.745 1.00 15.36 87 GLY A N 1
ATOM 653 C CA . GLY A 1 88 ? 17.246 -5.307 -11.703 1.00 14.42 87 GLY A CA 1
ATOM 654 C C . GLY A 1 88 ? 17.108 -4.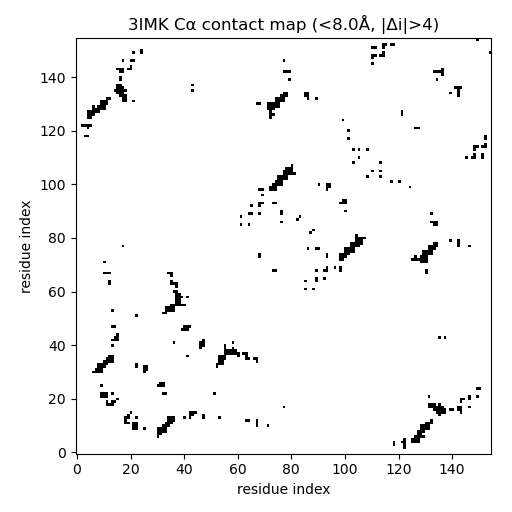117 -10.764 1.00 15.70 87 GLY A C 1
ATOM 655 O O . GLY A 1 88 ? 17.434 -4.222 -9.587 1.00 14.07 87 GLY A O 1
ATOM 656 N N . SER A 1 89 ? 16.677 -2.977 -11.313 1.00 14.85 88 SER A N 1
ATOM 657 C CA . SER A 1 89 ? 16.499 -1.780 -10.494 1.00 12.84 88 SER A CA 1
ATOM 658 C C . SER A 1 89 ? 15.359 -1.960 -9.493 1.00 12.86 88 SER A C 1
ATOM 659 O O . SER A 1 89 ? 15.464 -1.520 -8.361 1.00 13.94 88 SER A O 1
ATOM 662 N N . ALA A 1 90 ? 14.256 -2.593 -9.923 1.00 12.76 89 ALA A N 1
ATOM 663 C CA . ALA A 1 90 ? 13.154 -2.878 -9.008 1.00 11.67 89 ALA A CA 1
ATOM 664 C C . ALA A 1 90 ? 13.596 -3.874 -7.917 1.00 12.76 89 ALA A C 1
ATOM 665 O O . ALA A 1 90 ? 13.177 -3.759 -6.767 1.00 13.56 89 ALA A O 1
ATOM 667 N N . LEU A 1 91 ? 14.415 -4.847 -8.309 1.00 12.97 90 LEU A N 1
ATOM 668 C CA . LEU A 1 91 ? 14.962 -5.851 -7.365 1.00 12.83 90 LEU A CA 1
ATOM 669 C C . LEU A 1 91 ? 15.850 -5.153 -6.346 1.00 13.11 90 LEU A C 1
ATOM 670 O O . LEU A 1 91 ? 15.828 -5.491 -5.164 1.00 12.74 90 LEU A O 1
ATOM 675 N N . THR A 1 92 ? 16.647 -4.190 -6.809 1.00 12.76 91 THR A N 1
ATOM 676 C CA . THR A 1 92 ? 17.504 -3.414 -5.887 1.00 11.38 91 THR A CA 1
ATOM 677 C C . THR A 1 92 ? 16.655 -2.821 -4.766 1.00 12.90 91 THR A C 1
ATOM 678 O O . THR A 1 92 ? 17.000 -2.893 -3.611 1.00 12.48 91 THR A O 1
ATOM 682 N N . GLU A 1 93 ? 15.579 -2.141 -5.166 1.00 12.29 92 GLU A N 1
ATOM 683 C CA . GLU A 1 93 ? 14.659 -1.501 -4.234 1.00 11.19 92 GLU A CA 1
ATOM 684 C C . GLU A 1 93 ? 14.037 -2.532 -3.269 1.00 12.17 92 GLU A C 1
ATOM 685 O O . GLU A 1 93 ? 13.913 -2.279 -2.073 1.00 13.98 92 GLU A O 1
ATOM 691 N N . PHE A 1 94 ? 13.627 -3.676 -3.816 1.00 11.70 93 PHE A N 1
ATOM 692 C CA . PHE A 1 94 ? 13.087 -4.771 -3.000 1.00 12.25 93 PHE A CA 1
ATOM 693 C C . PHE A 1 94 ? 14.116 -5.182 -1.945 1.00 12.77 93 PHE A C 1
ATOM 694 O O . PHE A 1 94 ? 13.762 -5.351 -0.761 1.00 13.20 93 PHE A O 1
ATOM 702 N N . PHE A 1 95 ? 15.372 -5.398 -2.336 1.00 11.96 94 PHE A N 1
ATOM 703 C CA . PHE A 1 95 ? 16.392 -5.824 -1.365 1.00 12.25 94 PHE A CA 1
ATOM 704 C C . PHE A 1 95 ? 16.607 -4.741 -0.285 1.00 14.72 94 PHE A C 1
ATOM 705 O O . PHE A 1 95 ? 16.730 -5.046 0.908 1.00 14.79 94 PHE A O 1
ATOM 713 N N . ALA A 1 96 ? 16.703 -3.470 -0.696 1.00 13.66 95 ALA A N 1
ATOM 714 C CA . ALA A 1 96 ? 16.846 -2.416 0.295 1.00 13.86 95 ALA A CA 1
ATOM 715 C C . ALA A 1 96 ? 15.685 -2.410 1.323 1.00 15.38 95 ALA A C 1
ATOM 716 O O . ALA A 1 96 ? 15.906 -2.274 2.532 1.00 14.95 95 ALA A O 1
ATOM 718 N N A GLU A 1 97 ? 14.460 -2.551 0.811 0.50 13.70 96 GLU A N 1
ATOM 719 N N B GLU A 1 97 ? 14.461 -2.597 0.849 0.50 15.32 96 GLU A N 1
ATOM 720 C CA A GLU A 1 97 ? 13.254 -2.638 1.664 0.50 16.34 96 GLU A CA 1
ATOM 721 C CA B GLU A 1 97 ? 13.331 -2.646 1.789 0.50 18.12 96 GLU A CA 1
ATOM 722 C C A GLU A 1 97 ? 13.322 -3.823 2.636 0.50 15.78 96 GLU A C 1
ATOM 723 C C B GLU A 1 97 ? 13.459 -3.906 2.686 0.50 18.31 96 GLU A C 1
ATOM 724 O O A GLU A 1 97 ? 13.017 -3.681 3.836 0.50 16.92 96 GLU A O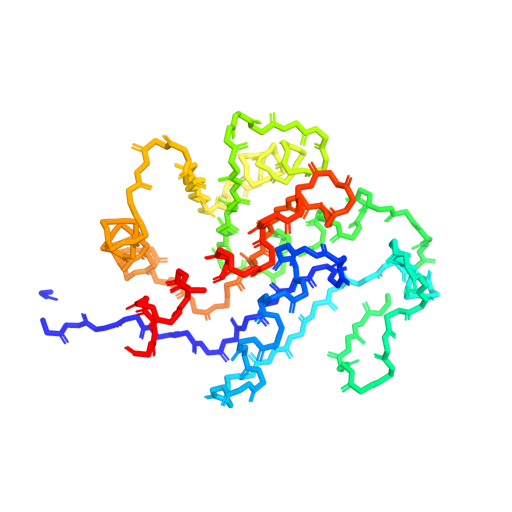 1
ATOM 725 O O B GLU A 1 97 ? 13.360 -3.819 3.929 0.50 18.62 96 GLU A O 1
ATOM 736 N N A GLN A 1 98 ? 13.732 -4.981 2.134 0.50 13.86 97 GLN A N 1
ATOM 737 N N B GLN A 1 98 ? 13.710 -5.063 2.072 0.50 17.54 97 GLN A N 1
ATOM 738 C CA A GLN A 1 98 ? 13.761 -6.204 2.953 0.50 15.55 97 GLN A CA 1
ATOM 739 C CA B GLN A 1 98 ? 13.893 -6.321 2.831 0.50 18.01 97 GLN A CA 1
ATOM 740 C C A GLN A 1 98 ? 14.869 -6.206 4.028 0.50 15.16 97 GLN A C 1
ATOM 741 C C B GLN A 1 98 ? 14.822 -6.118 4.030 0.50 16.52 97 GLN A C 1
ATOM 742 O O A GLN A 1 98 ? 14.710 -6.840 5.089 0.50 15.76 97 GLN A O 1
ATOM 743 O O B GLN A 1 98 ? 14.480 -6.490 5.166 0.50 17.06 97 GLN A O 1
ATOM 754 N N . TYR A 1 99 ? 15.975 -5.512 3.755 1.00 13.83 98 TYR A N 1
ATOM 755 C CA . TYR A 1 99 ? 17.092 -5.423 4.679 1.00 13.75 98 TYR A CA 1
ATOM 756 C C . TYR A 1 99 ? 17.086 -4.109 5.472 1.00 14.48 98 TYR A C 1
ATOM 757 O O . TYR A 1 99 ? 18.031 -3.826 6.195 1.00 15.95 98 TYR A O 1
ATOM 766 N N . LYS A 1 100 ? 16.060 -3.288 5.286 1.00 13.46 99 LYS A N 1
ATOM 767 C CA . LYS A 1 100 ? 15.908 -2.021 6.015 1.00 15.68 99 LYS A CA 1
ATOM 768 C C . LYS A 1 100 ? 17.060 -1.051 5.800 1.00 15.44 99 LYS A C 1
ATOM 769 O O . LYS A 1 100 ? 17.505 -0.333 6.710 1.00 17.19 99 LYS A O 1
ATOM 773 N N . LYS A 1 101 ? 17.543 -1.012 4.564 1.00 13.34 100 LYS A N 1
ATOM 774 C CA . LYS A 1 101 ? 18.589 -0.077 4.170 1.00 12.60 100 LYS A CA 1
ATOM 775 C C . LYS A 1 101 ? 17.929 1.164 3.609 1.00 11.60 100 LYS A C 1
ATOM 776 O O . LYS A 1 101 ? 16.987 1.055 2.808 1.00 12.50 100 LYS A O 1
ATOM 782 N N . PRO A 1 102 ? 18.398 2.372 3.967 1.00 11.46 101 PRO A N 1
ATOM 783 C CA . PRO A 1 102 ? 17.875 3.566 3.356 1.00 11.72 101 PRO A CA 1
ATOM 784 C C . PRO A 1 102 ? 17.956 3.470 1.849 1.00 11.62 101 PRO A C 1
ATOM 785 O O . PRO A 1 102 ? 18.948 2.992 1.286 1.00 10.96 101 PRO A O 1
ATOM 789 N N . CYS A 1 103 ? 16.922 3.934 1.189 1.00 11.88 102 CYS A N 1
ATOM 790 C CA . CYS A 1 103 ? 16.796 3.816 -0.250 1.00 11.43 102 CYS A CA 1
ATOM 791 C C . CYS A 1 103 ? 16.018 5.032 -0.791 1.00 13.32 102 CYS A C 1
ATOM 792 O O . CYS A 1 103 ? 14.978 5.387 -0.251 1.00 15.19 102 CYS A O 1
ATOM 795 N N . LEU A 1 104 ? 16.576 5.687 -1.798 1.00 11.06 103 LEU A N 1
ATOM 796 C CA . LEU A 1 104 ? 15.940 6.771 -2.484 1.00 11.17 103 LEU A CA 1
ATOM 797 C C . LEU A 1 104 ? 15.921 6.465 -3.942 1.00 10.72 103 LEU A C 1
ATOM 798 O O . LEU A 1 104 ? 16.971 6.275 -4.543 1.00 11.21 103 LEU A O 1
ATOM 803 N N . HIS A 1 10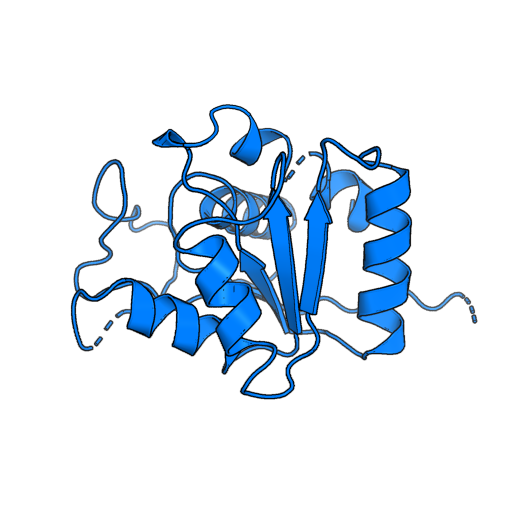5 ? 14.750 6.471 -4.551 1.00 10.69 104 HIS A N 1
ATOM 804 C CA . HIS A 1 105 ? 14.590 6.341 -5.978 1.00 10.51 104 HIS A CA 1
ATOM 805 C C . HIS A 1 105 ? 14.287 7.728 -6.567 1.00 10.18 104 HIS A C 1
ATOM 806 O O . HIS A 1 105 ? 13.274 8.319 -6.218 1.00 12.11 104 HIS A O 1
ATOM 813 N N . ILE A 1 106 ? 15.182 8.181 -7.442 1.00 10.96 105 ILE A N 1
ATOM 814 C CA . ILE A 1 106 ? 15.011 9.387 -8.247 1.00 11.70 105 ILE A CA 1
ATOM 815 C C . ILE A 1 106 ? 14.546 8.961 -9.635 1.00 12.06 105 ILE A C 1
ATOM 816 O O . ILE A 1 106 ? 15.281 8.309 -10.371 1.00 11.58 105 ILE A O 1
ATOM 821 N N . ASP A 1 107 ? 13.344 9.397 -10.018 1.00 11.65 106 ASP A N 1
ATOM 822 C CA . ASP A 1 107 ? 12.773 9.179 -11.337 1.00 10.74 106 ASP A CA 1
ATOM 823 C C . ASP A 1 107 ? 12.939 10.520 -12.096 1.00 10.16 106 ASP A C 1
ATOM 824 O O . ASP A 1 107 ? 12.220 11.479 -11.857 1.00 11.23 106 ASP A O 1
ATOM 829 N N . LEU A 1 1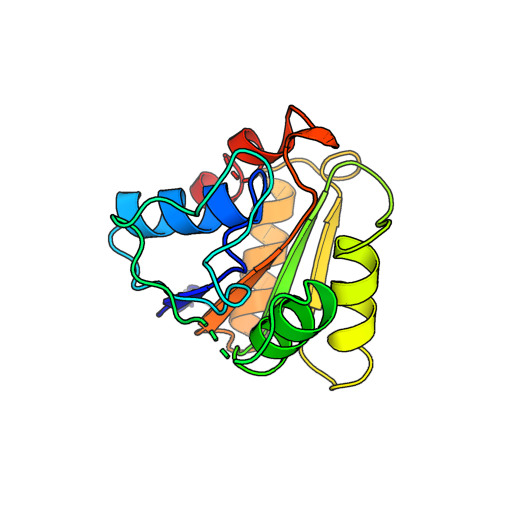08 ? 13.911 10.551 -13.002 1.00 10.69 107 LEU A N 1
ATOM 830 C CA . LEU A 1 108 ? 14.263 11.760 -13.729 1.00 10.05 107 LEU A CA 1
ATOM 831 C C . LEU A 1 108 ? 13.287 12.073 -14.840 1.00 10.69 107 LEU A C 1
ATOM 832 O O . LEU A 1 108 ? 13.493 13.067 -15.537 1.00 11.40 107 LEU A O 1
ATOM 837 N N . ASP A 1 109 ? 12.199 11.304 -14.960 1.00 9.98 108 ASP A N 1
ATOM 838 C CA . ASP A 1 109 ? 11.029 11.788 -15.720 1.00 8.98 108 ASP A CA 1
ATOM 839 C C . ASP A 1 109 ? 10.055 12.618 -14.870 1.00 9.70 108 ASP A C 1
ATOM 840 O O . ASP A 1 109 ? 9.153 13.264 -15.426 1.00 10.03 108 ASP A O 1
ATOM 845 N N . ARG A 1 110 ? 10.216 12.575 -13.546 1.00 10.50 109 ARG A N 1
ATOM 846 C CA . ARG A 1 110 ? 9.269 13.212 -12.640 1.00 11.12 109 ARG A CA 1
ATOM 847 C C . ARG A 1 110 ? 9.847 14.411 -11.911 1.00 11.49 109 ARG A C 1
ATOM 848 O O . ARG A 1 110 ? 9.092 15.250 -11.413 1.00 12.42 109 ARG A O 1
ATOM 856 N N . ILE A 1 111 ? 11.171 14.487 -11.827 1.00 10.58 110 ILE A N 1
ATOM 857 C CA . ILE A 1 111 ? 11.853 15.554 -11.080 1.00 11.01 110 ILE A CA 1
ATOM 858 C C . ILE A 1 111 ? 13.043 16.017 -11.919 1.00 10.05 110 ILE A C 1
ATOM 859 O O . ILE A 1 111 ? 13.733 15.191 -12.528 1.00 10.31 110 ILE A O 1
ATOM 864 N N . SER A 1 112 ? 13.362 17.305 -11.855 1.00 9.46 111 SER A N 1
ATOM 865 C CA . SER A 1 112 ? 14.565 17.806 -12.530 1.00 9.19 111 SER A CA 1
ATOM 866 C C . SER A 1 112 ? 15.847 17.375 -11.812 1.00 9.38 111 SE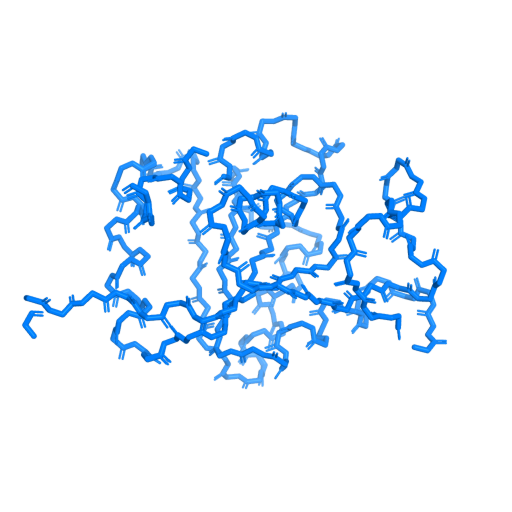R A C 1
ATOM 867 O O . SER A 1 112 ? 15.835 17.076 -10.650 1.00 10.07 111 SER A O 1
ATOM 870 N N A ILE A 1 113 ? 16.977 17.347 -12.522 0.50 9.46 112 ILE A N 1
ATOM 871 N N B ILE A 1 113 ? 16.933 17.375 -12.567 0.50 9.67 112 ILE A N 1
ATOM 872 C CA A ILE A 1 113 ? 18.225 16.974 -11.862 0.50 8.25 112 ILE A CA 1
ATOM 873 C CA B ILE A 1 113 ? 18.225 17.054 -12.033 0.50 8.81 112 ILE A CA 1
ATOM 874 C C A ILE A 1 113 ? 18.577 17.943 -10.724 0.50 9.08 112 ILE A C 1
ATOM 875 C C B ILE A 1 113 ? 18.556 17.930 -10.798 0.50 9.29 112 ILE A C 1
ATOM 876 O O A ILE A 1 113 ? 19.118 17.517 -9.699 0.50 9.67 112 ILE A O 1
ATOM 877 O O B ILE A 1 113 ? 19.046 17.417 -9.786 0.50 9.71 112 ILE A O 1
ATOM 886 N N . GLU A 1 114 ? 18.282 19.233 -10.890 1.00 8.48 113 GLU A N 1
ATOM 887 C CA . GLU A 1 114 ? 18.620 20.171 -9.825 1.00 8.73 113 GLU A CA 1
ATOM 888 C C . GLU A 1 114 ? 17.833 19.884 -8.567 1.00 8.98 113 GLU A C 1
ATOM 889 O O . GLU A 1 114 ? 18.372 19.925 -7.472 1.00 10.81 113 GLU A O 1
ATOM 895 N N . ASP A 1 115 ? 16.560 19.645 -8.695 1.00 8.36 114 ASP A N 1
ATOM 896 C CA . ASP A 1 115 ? 15.693 19.398 -7.512 1.00 8.95 114 ASP A CA 1
ATOM 897 C C . ASP A 1 115 ? 16.012 18.020 -6.893 1.00 11.14 114 ASP A C 1
ATOM 898 O O . ASP A 1 115 ? 16.009 17.836 -5.666 1.00 11.10 114 ASP A O 1
ATOM 903 N N . ALA A 1 116 ? 16.286 17.048 -7.754 1.00 9.93 115 ALA A N 1
ATOM 904 C CA . ALA A 1 116 ? 16.708 15.745 -7.278 1.00 10.44 115 ALA A CA 1
ATOM 905 C C . ALA A 1 116 ? 17.965 15.836 -6.415 1.00 9.51 115 ALA A C 1
ATOM 906 O O . ALA A 1 116 ? 18.096 15.128 -5.421 1.00 10.62 115 ALA A O 1
ATOM 908 N N . ALA A 1 117 ? 18.929 16.647 -6.851 1.00 8.98 116 ALA A N 1
ATOM 909 C CA . ALA A 1 117 ? 20.178 16.808 -6.083 1.00 9.29 116 ALA A CA 1
ATOM 910 C C . ALA A 1 117 ? 19.871 17.288 -4.664 1.00 10.27 116 ALA A C 1
ATOM 911 O O . ALA A 1 117 ? 20.483 16.814 -3.698 1.00 11.09 116 ALA A O 1
ATOM 913 N N . THR A 1 118 ? 18.916 18.211 -4.544 1.00 9.65 117 THR A N 1
ATOM 914 C CA . THR A 1 118 ? 18.470 18.684 -3.208 1.00 8.64 117 THR A CA 1
ATOM 915 C C . THR A 1 118 ? 17.922 17.538 -2.369 1.00 9.32 117 THR A C 1
ATOM 916 O O . THR A 1 118 ? 18.267 17.367 -1.176 1.00 10.30 117 THR A O 1
ATOM 920 N N . LEU A 1 119 ? 17.057 16.728 -2.971 1.00 9.92 118 LEU A N 1
ATOM 921 C CA . LEU A 1 119 ? 16.534 15.556 -2.273 1.00 10.11 118 LEU A CA 1
ATOM 922 C C . LEU A 1 119 ? 17.621 14.580 -1.820 1.00 9.68 118 LEU A C 1
ATOM 923 O O . LEU A 1 119 ? 17.540 14.005 -0.726 1.00 11.21 118 LEU A O 1
ATOM 928 N N . ILE A 1 120 ? 18.590 14.302 -2.694 1.00 9.79 119 ILE A N 1
ATOM 929 C CA . ILE A 1 120 ? 19.673 13.397 -2.359 1.00 9.14 119 ILE A CA 1
ATOM 930 C C . ILE A 1 120 ? 20.507 13.974 -1.194 1.00 9.62 119 ILE A C 1
ATOM 931 O O . ILE A 1 120 ? 20.944 13.251 -0.296 1.00 11.54 119 ILE A O 1
ATOM 936 N N . ASN A 1 121 ? 20.751 15.259 -1.238 1.00 10.28 120 ASN A N 1
ATOM 937 C CA . ASN A 1 121 ? 21.479 15.914 -0.135 1.00 10.94 120 ASN A CA 1
ATOM 938 C C . ASN A 1 121 ? 20.722 15.728 1.196 1.00 11.57 120 ASN A C 1
ATOM 939 O O . ASN A 1 121 ? 21.329 15.373 2.218 1.00 11.16 120 ASN A O 1
ATOM 944 N N . SER A 1 122 ? 19.426 16.005 1.222 1.00 9.93 121 SER A N 1
ATOM 945 C CA . SER A 1 122 ? 18.660 15.885 2.450 1.00 10.17 121 SER A CA 1
ATOM 946 C C . SER A 1 122 ? 18.698 14.426 2.962 1.00 11.34 121 SER A C 1
ATOM 947 O O . SER A 1 122 ? 18.871 14.149 4.162 1.00 10.71 121 SER A O 1
ATOM 950 N N . TRP A 1 123 ? 18.568 13.467 2.038 1.00 10.75 122 TRP A N 1
ATOM 951 C CA . TRP A 1 123 ? 18.487 12.071 2.388 1.00 11.84 122 TRP A CA 1
ATOM 952 C C . TRP A 1 123 ? 19.832 11.544 2.911 1.00 10.76 122 TRP A C 1
ATOM 953 O O . TRP A 1 123 ? 19.913 10.817 3.898 1.00 11.68 122 TRP A O 1
ATOM 964 N N . THR A 1 124 ? 20.899 11.837 2.170 1.00 11.02 123 THR A N 1
ATOM 965 C CA . THR A 1 124 ? 22.246 11.361 2.593 1.00 10.25 123 THR A CA 1
ATOM 966 C C . THR A 1 124 ? 22.627 11.947 3.938 1.00 9.98 123 THR A C 1
ATOM 967 O O . THR A 1 124 ? 23.145 11.245 4.822 1.00 12.50 123 THR A O 1
ATOM 971 N N . VAL A 1 125 ? 22.421 13.242 4.133 1.00 10.25 124 VAL A N 1
ATOM 972 C CA . VAL A 1 125 ? 22.863 13.878 5.396 1.00 9.89 124 VAL A CA 1
ATOM 973 C C . VAL A 1 125 ? 22.002 13.359 6.557 1.00 11.56 124 VAL A C 1
ATOM 974 O O . VAL A 1 125 ? 22.515 12.998 7.627 1.00 13.55 124 VAL A O 1
ATOM 978 N N . SER A 1 126 ? 20.683 13.323 6.360 1.00 11.53 125 SER A N 1
ATOM 979 C CA . SER A 1 126 ? 19.792 12.935 7.453 1.00 11.77 125 SER A CA 1
ATOM 980 C C . SER A 1 126 ? 19.963 11.479 7.860 1.00 13.52 125 SER A C 1
ATOM 981 O O . SER A 1 126 ? 19.745 11.142 9.043 1.00 14.73 125 SER A O 1
ATOM 984 N N . HIS A 1 127 ? 20.352 10.616 6.913 1.00 12.77 126 HIS A N 1
ATOM 985 C CA . HIS A 1 127 ? 20.573 9.203 7.200 1.00 13.07 126 HIS A CA 1
ATOM 986 C C . HIS A 1 127 ? 22.050 8.810 7.451 1.00 13.77 126 HIS A C 1
ATOM 987 O O . HIS A 1 127 ? 22.382 7.634 7.592 1.00 14.50 126 HIS A O 1
ATOM 994 N N A HIS A 1 128 ? 22.910 9.826 7.511 0.50 11.43 127 HIS A N 1
ATOM 995 N N B HIS A 1 128 ? 22.925 9.807 7.513 0.50 11.99 127 HIS A N 1
ATOM 996 C CA A HIS A 1 128 ? 24.359 9.656 7.699 0.50 12.82 127 HIS A CA 1
ATOM 997 C CA B HIS A 1 128 ? 24.345 9.561 7.764 0.50 13.19 127 HIS A CA 1
ATOM 998 C C A HIS A 1 128 ? 24.981 8.659 6.726 0.50 14.21 127 HIS A C 1
ATOM 999 C C B HIS A 1 128 ? 24.894 8.546 6.740 0.50 14.78 127 HIS A C 1
ATOM 1000 O O A HIS A 1 128 ? 25.835 7.854 7.105 0.50 14.50 127 HIS A O 1
ATOM 1001 O O B HIS A 1 128 ? 25.571 7.578 7.097 0.50 14.57 127 HIS A O 1
ATOM 1014 N N . ILE A 1 129 ? 24.568 8.741 5.460 1.00 12.23 128 ILE A N 1
ATOM 1015 C CA . ILE A 1 129 ? 25.042 7.832 4.435 1.00 12.66 128 ILE A CA 1
ATOM 1016 C C . ILE A 1 129 ? 26.412 8.302 3.987 1.00 15.69 128 ILE A C 1
ATOM 1017 O O . ILE A 1 129 ? 26.551 9.416 3.485 1.00 16.45 128 ILE A O 1
ATOM 1022 N N . GLN A 1 130 ? 27.428 7.446 4.174 1.00 11.00 129 GLN A N 1
ATOM 1023 C CA . GLN A 1 130 ? 28.783 7.755 3.716 1.00 11.08 129 GLN A CA 1
ATOM 1024 C C . GLN A 1 130 ? 29.283 6.848 2.599 1.00 11.12 129 GLN A C 1
ATOM 1025 O O . GLN A 1 130 ? 29.980 7.299 1.694 1.00 11.45 129 GLN A O 1
ATOM 1031 N N . VAL A 1 131 ? 28.957 5.553 2.677 1.00 10.65 130 VAL A N 1
ATOM 1032 C CA . VAL A 1 131 ? 29.205 4.585 1.624 1.00 10.31 130 VAL A CA 1
ATOM 1033 C C . VAL A 1 131 ? 27.893 4.446 0.864 1.00 10.93 130 VAL A C 1
ATOM 1034 O O . VAL A 1 131 ? 26.879 3.935 1.428 1.00 10.87 130 VAL A O 1
ATOM 1038 N N . LEU A 1 132 ? 27.880 5.009 -0.344 1.00 10.29 131 LEU A N 1
ATOM 1039 C CA . LEU A 1 132 ? 26.688 5.114 -1.145 1.00 9.48 131 LEU A CA 1
ATOM 1040 C C . LEU A 1 132 ? 26.692 4.171 -2.318 1.00 10.55 131 LEU A C 1
ATOM 1041 O O . LEU A 1 132 ? 27.568 4.281 -3.183 1.00 10.98 131 LEU A O 1
ATOM 1046 N N . ASN A 1 133 ? 25.737 3.233 -2.359 1.00 10.01 132 ASN A N 1
ATOM 1047 C CA . ASN A 1 133 ? 25.508 2.351 -3.516 1.00 10.28 132 ASN A CA 1
ATOM 1048 C C . ASN A 1 133 ? 24.610 3.078 -4.501 1.00 10.41 132 ASN A C 1
ATOM 1049 O O . ASN A 1 133 ? 23.614 3.662 -4.097 1.00 11.17 132 ASN A O 1
ATOM 1054 N N . ILE A 1 134 ? 25.012 3.095 -5.772 1.00 9.64 133 ILE A N 1
ATOM 1055 C CA . ILE A 1 134 ? 24.248 3.770 -6.818 1.00 8.71 133 ILE A CA 1
ATOM 1056 C C . ILE A 1 134 ? 23.896 2.698 -7.831 1.00 10.39 133 ILE A C 1
ATOM 1057 O O . ILE A 1 134 ? 24.747 1.950 -8.330 1.00 10.92 133 ILE A O 1
ATOM 1062 N N . ALA A 1 135 ? 22.613 2.635 -8.181 1.00 10.97 134 ALA A N 1
ATOM 1063 C CA . ALA A 1 135 ? 22.043 1.622 -9.057 1.00 11.04 134 ALA A CA 1
ATOM 1064 C C . ALA A 1 135 ? 21.099 2.235 -10.059 1.00 10.69 134 ALA A C 1
ATOM 1065 O O . ALA A 1 135 ? 20.579 3.326 -9.898 1.00 11.40 134 ALA A O 1
ATOM 1067 N N . GLY A 1 136 ? 20.797 1.465 -11.096 1.00 10.82 135 GLY A N 1
ATOM 1068 C CA . GLY A 1 136 ? 19.819 1.866 -12.091 1.00 10.26 135 GLY A CA 1
ATOM 1069 C C . GLY A 1 136 ? 19.957 1.031 -13.356 1.00 9.68 135 GLY A C 1
ATOM 1070 O O . GLY A 1 136 ? 20.766 0.081 -13.421 1.00 11.77 135 GLY A O 1
ATOM 1071 N N . PRO A 1 137 ? 19.121 1.335 -14.355 1.00 10.97 136 PRO A N 1
ATOM 1072 C CA . PRO A 1 137 ? 19.099 0.468 -15.559 1.00 10.79 136 PRO A CA 1
ATOM 1073 C C . PRO A 1 137 ? 20.411 0.429 -16.371 1.00 10.72 136 PRO A C 1
ATOM 1074 O O . PRO A 1 137 ? 21.247 1.353 -16.295 1.00 11.83 136 PRO A O 1
ATOM 1078 N N . ARG A 1 138 ? 20.605 -0.669 -17.084 1.00 12.08 137 ARG A N 1
ATOM 1079 C CA . ARG A 1 138 ? 21.722 -0.803 -18.017 1.00 11.27 137 ARG A CA 1
ATOM 1080 C C . ARG A 1 138 ? 21.499 0.107 -19.208 1.00 11.41 137 ARG A C 1
ATOM 1081 O O . ARG A 1 138 ? 20.350 0.481 -19.543 1.00 12.75 137 ARG A O 1
ATOM 1089 N N . ALA A 1 139 ? 22.583 0.445 -19.890 1.00 13.44 138 ALA A N 1
ATOM 1090 C CA . ALA A 1 139 ? 22.502 1.356 -21.040 1.00 12.58 138 ALA A CA 1
ATOM 1091 C C . ALA A 1 139 ? 21.625 0.839 -22.152 1.00 12.62 138 ALA A C 1
ATOM 1092 O O . ALA A 1 139 ? 20.969 1.617 -22.858 1.00 14.11 138 ALA A O 1
ATOM 1094 N N . GLY A 1 140 ? 21.637 -0.465 -22.370 1.00 12.13 139 GLY A N 1
ATOM 1095 C CA . GLY A 1 140 ? 20.757 -1.037 -23.387 1.00 13.83 139 GLY A CA 1
ATOM 1096 C C . GLY A 1 140 ? 19.275 -0.864 -23.135 1.00 13.81 139 GLY A C 1
ATOM 1097 O O . GLY A 1 140 ? 18.448 -0.986 -24.081 1.00 15.20 139 GLY A O 1
ATOM 1098 N N . LYS A 1 141 ? 18.890 -0.648 -21.884 1.00 13.32 140 LYS A N 1
ATOM 1099 C CA . LYS A 1 141 ? 17.510 -0.334 -21.567 1.00 14.00 140 LYS A CA 1
ATOM 1100 C C . LYS A 1 141 ? 17.194 1.179 -21.577 1.00 15.18 140 LYS A C 1
ATOM 1101 O O . LYS A 1 141 ? 16.050 1.584 -21.725 1.00 18.42 140 LYS A O 1
ATOM 1107 N N . ASP A 1 142 ? 18.192 2.014 -21.333 1.00 13.88 141 ASP A N 1
ATOM 1108 C CA . ASP A 1 142 ? 17.981 3.447 -21.279 1.00 14.00 141 ASP A CA 1
ATOM 1109 C C . ASP A 1 142 ? 19.244 4.135 -21.781 1.00 15.59 141 ASP A C 1
ATOM 1110 O O . ASP A 1 142 ? 20.210 4.284 -21.024 1.00 14.22 141 ASP A O 1
ATOM 1115 N N . PRO A 1 143 ? 19.234 4.587 -23.039 1.00 13.46 142 PRO A N 1
ATOM 1116 C CA . PRO A 1 143 ? 20.391 5.237 -23.625 1.00 15.17 142 PRO A CA 1
ATOM 1117 C C . PRO A 1 143 ? 20.764 6.575 -22.984 1.00 15.44 142 PRO A C 1
ATOM 1118 O O . PRO A 1 143 ? 21.868 7.022 -23.205 1.00 16.29 142 PRO A O 1
ATOM 1122 N N . GLU A 1 144 ? 19.878 7.171 -22.187 1.00 11.95 143 GLU A N 1
ATOM 1123 C CA . GLU A 1 144 ? 20.124 8.455 -21.543 1.00 12.62 143 GLU A CA 1
ATOM 1124 C C . GLU A 1 144 ? 20.557 8.290 -20.088 1.00 11.42 143 GLU A C 1
ATOM 1125 O O . GLU A 1 144 ? 20.903 9.301 -19.445 1.00 11.82 143 GLU A O 1
ATOM 1131 N N . ILE A 1 145 ? 20.529 7.079 -19.529 1.00 11.69 144 ILE A N 1
ATOM 1132 C CA . ILE A 1 145 ? 20.772 6.964 -18.089 1.00 11.21 144 ILE A CA 1
ATOM 1133 C C . ILE A 1 145 ? 22.215 7.235 -17.645 1.00 11.79 144 ILE A C 1
ATOM 1134 O O . ILE A 1 145 ? 22.425 7.794 -16.588 1.00 12.08 144 ILE A O 1
ATOM 1139 N N . TYR A 1 146 ? 23.198 6.890 -18.480 1.00 12.22 145 TYR A N 1
ATOM 1140 C CA . TYR A 1 146 ? 24.602 7.127 -18.105 1.00 11.46 145 TYR A CA 1
ATOM 1141 C C . TYR A 1 146 ? 24.832 8.627 -17.910 1.00 11.51 145 TYR A C 1
ATOM 1142 O O . TYR A 1 146 ? 25.299 9.072 -16.873 1.00 11.78 145 TYR A O 1
ATOM 1151 N N . GLN A 1 147 ? 24.484 9.411 -18.927 1.00 10.87 146 GLN A N 1
ATOM 1152 C CA . GLN A 1 147 ? 24.778 10.848 -18.834 1.00 8.70 146 GLN A CA 1
ATOM 1153 C C . GLN A 1 147 ? 23.877 11.553 -17.806 1.00 9.29 146 GLN A C 1
ATOM 1154 O O . GLN A 1 147 ? 24.299 12.516 -17.171 1.00 10.63 146 GLN A O 1
ATOM 1160 N N . ALA A 1 148 ? 22.639 11.099 -17.688 1.00 11.29 147 ALA A N 1
ATOM 1161 C CA . ALA A 1 148 ? 21.760 11.682 -16.700 1.00 11.05 147 ALA A CA 1
ATOM 1162 C C . ALA A 1 148 ? 22.321 11.478 -15.287 1.00 10.22 147 ALA A C 1
ATOM 1163 O O . ALA A 1 148 ? 22.246 12.385 -14.421 1.00 11.58 147 ALA A O 1
ATOM 1165 N N . THR A 1 149 ? 22.839 10.262 -15.045 1.00 12.02 148 THR A N 1
ATOM 1166 C CA . THR A 1 149 ? 23.484 9.939 -13.775 1.00 11.63 148 THR A CA 1
ATOM 1167 C C . THR A 1 149 ? 24.697 10.847 -13.528 1.00 11.02 148 THR A C 1
ATOM 1168 O O . THR A 1 149 ? 24.861 11.408 -12.444 1.00 11.73 148 THR A O 1
ATOM 1188 N N . ASP A 1 151 ? 25.262 13.801 -14.775 1.00 11.56 150 ASP A N 1
ATOM 1189 C CA . ASP A 1 151 ? 24.820 15.183 -14.638 1.00 11.28 150 ASP A CA 1
ATOM 1190 C C . ASP A 1 151 ? 24.207 15.376 -13.245 1.00 12.64 150 ASP A C 1
ATOM 1191 O O . ASP A 1 151 ? 24.453 16.386 -12.598 1.00 13.18 150 ASP A O 1
ATOM 1196 N N . LEU A 1 152 ? 23.433 14.396 -12.783 1.00 11.95 151 LEU A N 1
ATOM 1197 C CA . LEU A 1 152 ? 22.833 14.459 -11.455 1.00 12.16 151 LEU A CA 1
ATOM 1198 C C . LEU A 1 152 ? 23.910 14.500 -10.354 1.00 11.73 151 LEU A C 1
ATOM 1199 O O . LEU A 1 152 ? 23.846 15.292 -9.401 1.00 11.63 151 LEU A O 1
ATOM 1204 N N . LEU A 1 153 ? 24.866 13.579 -10.440 1.00 11.78 152 LEU A N 1
ATOM 1205 C CA . LEU A 1 153 ? 25.922 13.527 -9.430 1.00 11.08 152 LEU A CA 1
ATOM 1206 C C . LEU A 1 153 ? 26.761 14.804 -9.425 1.00 12.28 152 LEU A C 1
ATOM 1207 O O . LEU A 1 153 ? 27.214 15.260 -8.353 1.00 11.63 152 LEU A O 1
ATOM 1212 N N . GLU A 1 154 ? 26.965 15.382 -10.601 1.00 11.25 153 GLU A N 1
ATOM 1213 C CA . GLU A 1 154 ? 27.675 16.653 -10.662 1.00 12.11 153 GLU A CA 1
ATOM 1214 C C . GLU A 1 154 ? 26.973 17.747 -9.866 1.00 13.06 153 GLU A C 1
ATOM 1215 O O . GLU A 1 154 ? 27.618 18.535 -9.182 1.00 14.26 153 GLU A O 1
ATOM 1221 N N . VAL A 1 155 ? 25.656 17.818 -9.966 1.00 11.99 154 VAL A N 1
ATOM 1222 C CA . VAL A 1 155 ? 24.927 18.850 -9.191 1.00 12.00 154 VAL A CA 1
ATOM 1223 C C . VAL A 1 155 ? 24.949 18.514 -7.714 1.00 13.19 154 VAL A C 1
ATOM 1224 O O . VAL A 1 155 ? 25.148 19.397 -6.873 1.00 15.93 154 VAL A O 1
ATOM 1228 N N . PHE A 1 156 ? 24.784 17.220 -7.390 1.00 12.33 155 PHE A N 1
ATOM 1229 C CA . PHE A 1 156 ? 24.822 16.768 -6.003 1.00 14.37 155 PHE A CA 1
ATOM 1230 C C . PHE A 1 156 ? 26.163 17.012 -5.301 1.00 15.96 155 PHE A C 1
ATOM 1231 O O . PHE A 1 156 ? 26.170 17.495 -4.166 1.00 18.03 155 PHE A O 1
ATOM 1239 N N . LEU A 1 157 ? 27.276 16.669 -5.962 1.00 16.52 156 LEU A N 1
ATOM 1240 C CA . LEU A 1 157 ? 28.631 16.623 -5.295 1.00 19.40 156 LEU A CA 1
ATOM 1241 C C . LEU A 1 157 ? 29.740 17.452 -5.931 1.00 27.61 156 LEU A C 1
ATOM 1242 O O . LEU A 1 157 ? 30.863 17.488 -5.401 1.00 31.18 156 LEU A O 1
ATOM 1247 N N . ALA A 1 158 ? 29.454 18.081 -7.057 1.00 32.51 157 ALA A N 1
ATOM 1248 C CA . ALA A 1 158 ? 30.407 18.975 -7.720 1.00 34.21 157 ALA A CA 1
ATOM 1249 C C . ALA A 1 158 ? 29.790 20.376 -7.805 1.00 38.33 157 ALA A C 1
ATOM 1250 O O . ALA A 1 158 ? 29.000 20.775 -6.936 1.00 38.75 157 ALA A O 1
#

Secondary structure (DSSP, 8-state):
--------EEE----TTHHHHHHHHHHHTT--EE-B--GGG--TTSS--TTS--B-----HHHHHHHHHHTSSEEEEEESSS--HHHHHHHHHHHHTT--EEEEETTTS-HHHHHHHHHHHHHHTT--EEEEE---TTT-TTHHHH--HHHHHH-

Sequence (155 aa):
GDEKPAITKIISGGQTGADRAALDFAIKHHIPYGGWVPKGRLAEGGRVPETYQLQEPTSDYSKRTEKNVLDSDGTLIISHGILKGGSALTEFFAEEQQYKKPCLHIDLDRISIIEDAATLINSWTVSHHHIQVLNIAGPRAGKDPEIYQATDLLEVFLA

Foldseek 3Di:
DVDWFQAQEEEEQLEAFWRVLRQVVCVVVVRHYEFEYEVQCDYVVHRRDPVGHYHYPHRDPLVRLLVLLVPFQAEEEEEADDDDDSSVSSVVSCVVVVHHYHYDHCNVDPLLVVLVVVGVRNVVSVGHYYYYYYDHCVVPVCRSVSNNSVVNNPD

InterPro domains:
  IPR024755 Circularly permutated YpsA SLOG [PF12694] (10-155)

CATH classification: 3.40.50.450